Protein AF-A0A150G5I8-F1 (afdb_monomer)

Foldseek 3Di:
DDDDDDDDDDDDDDDDDDDDDDDDDDDDDDDDDDDPPPPDPPPDDDDDPVNVVVVVVCQQQPDWDDDPPDIDGDPDAGDPPDPCRVVVVVVVVVVVVVVVVVVCVDPDVVVVVVVVVCVPPDD

pLDDT: mean 72.63, std 18.57, range [35.34, 94.94]

Structure (mmCIF, N/CA/C/O backbone):
data_AF-A0A150G5I8-F1
#
_entry.id   AF-A0A150G5I8-F1
#
loop_
_atom_site.group_PDB
_atom_site.id
_atom_site.type_symbol
_atom_site.label_atom_id
_atom_site.label_alt_id
_atom_site.label_comp_id
_atom_site.label_asym_id
_atom_site.label_entity_id
_atom_site.label_seq_id
_atom_site.pdbx_PDB_ins_code
_atom_site.Cartn_x
_atom_site.Cartn_y
_atom_site.Cartn_z
_atom_site.occupancy
_atom_site.B_iso_or_equiv
_atom_site.auth_seq_id
_atom_site.auth_comp_id
_atom_site.auth_asym_id
_atom_site.auth_atom_id
_atom_site.pdbx_PDB_model_num
ATOM 1 N N . MET A 1 1 ? 23.712 -27.557 -81.380 1.00 45.81 1 MET A N 1
ATOM 2 C CA . MET A 1 1 ? 23.938 -26.187 -81.872 1.00 45.81 1 MET A CA 1
ATOM 3 C C . MET A 1 1 ? 22.714 -25.377 -81.515 1.00 45.81 1 MET A C 1
ATOM 5 O O . MET A 1 1 ? 21.647 -25.968 -81.400 1.00 45.81 1 MET A O 1
ATOM 9 N N . ASP A 1 2 ? 22.937 -24.086 -81.305 1.00 43.88 2 ASP A N 1
ATOM 10 C CA . ASP A 1 2 ? 21.951 -23.035 -81.042 1.00 43.88 2 ASP A CA 1
ATOM 11 C C . ASP A 1 2 ? 21.557 -22.829 -79.578 1.00 43.88 2 ASP A C 1
ATOM 13 O O . ASP A 1 2 ? 20.490 -23.183 -79.080 1.00 43.88 2 ASP A O 1
ATOM 17 N N . GLU A 1 3 ? 22.524 -22.199 -78.911 1.00 48.44 3 GLU A N 1
ATOM 18 C CA . GLU A 1 3 ? 22.338 -21.166 -77.902 1.00 48.44 3 GLU A CA 1
ATOM 19 C C . GLU A 1 3 ? 21.238 -20.179 -78.324 1.00 48.44 3 GLU A C 1
ATOM 21 O O . GLU A 1 3 ? 21.307 -19.583 -79.397 1.00 48.44 3 GLU A O 1
ATOM 26 N N . HIS A 1 4 ? 20.263 -19.941 -77.450 1.00 50.78 4 HIS A N 1
ATOM 27 C CA . HIS A 1 4 ? 19.536 -18.676 -77.456 1.00 50.78 4 HIS A CA 1
ATOM 28 C C . HIS A 1 4 ? 19.324 -18.193 -76.022 1.00 50.78 4 HIS A C 1
ATOM 30 O O . HIS A 1 4 ? 18.397 -18.573 -75.309 1.00 50.78 4 HIS A O 1
ATOM 36 N N . GLU A 1 5 ? 20.270 -17.349 -75.632 1.00 44.59 5 GLU A N 1
ATOM 37 C CA . GLU A 1 5 ? 20.292 -16.459 -74.485 1.00 44.59 5 GLU A CA 1
ATOM 38 C C . GLU A 1 5 ? 19.146 -15.432 -74.574 1.00 44.59 5 GLU A C 1
ATOM 40 O O . GLU A 1 5 ? 18.969 -14.761 -75.593 1.00 44.59 5 GLU A O 1
ATOM 45 N N . ALA A 1 6 ? 18.359 -15.302 -73.503 1.00 55.78 6 ALA A N 1
ATOM 46 C CA . ALA A 1 6 ? 17.361 -14.247 -73.332 1.00 55.78 6 ALA A CA 1
ATOM 47 C C . ALA A 1 6 ? 17.560 -13.584 -71.952 1.00 55.78 6 ALA A C 1
ATOM 49 O O . ALA A 1 6 ? 17.595 -14.289 -70.939 1.00 55.78 6 ALA A O 1
ATOM 50 N N . PRO A 1 7 ? 17.717 -12.248 -71.872 1.00 54.38 7 PRO A N 1
ATOM 51 C CA . PRO A 1 7 ? 18.220 -11.593 -70.668 1.00 54.38 7 PRO A CA 1
ATOM 52 C C . PRO A 1 7 ? 17.142 -11.330 -69.603 1.00 54.38 7 PRO A C 1
ATOM 54 O O . PRO A 1 7 ? 16.100 -10.725 -69.858 1.00 54.38 7 PRO A O 1
ATOM 57 N N . MET A 1 8 ? 17.468 -11.709 -68.364 1.00 53.81 8 MET A N 1
ATOM 58 C CA . MET A 1 8 ? 16.788 -11.315 -67.127 1.00 53.81 8 MET A CA 1
ATOM 59 C C . MET A 1 8 ? 16.932 -9.803 -66.888 1.00 53.81 8 MET A C 1
ATOM 61 O O . MET A 1 8 ? 18.036 -9.305 -66.674 1.00 53.81 8 MET A O 1
ATOM 65 N N . LYS A 1 9 ? 15.816 -9.065 -66.863 1.00 49.50 9 LYS A N 1
ATOM 66 C CA . LYS A 1 9 ? 15.771 -7.647 -66.465 1.00 49.50 9 LYS A CA 1
ATOM 67 C C . LYS A 1 9 ? 14.998 -7.512 -65.151 1.00 49.50 9 LYS A C 1
ATOM 69 O O . LYS A 1 9 ? 13.771 -7.498 -65.137 1.00 49.50 9 LYS A O 1
ATOM 74 N N . GLY A 1 10 ? 15.726 -7.445 -64.037 1.00 47.56 10 GLY A N 1
ATOM 75 C CA . GLY A 1 10 ? 15.169 -7.091 -62.730 1.00 47.56 10 GLY A CA 1
ATOM 76 C C . GLY A 1 10 ? 14.877 -5.584 -62.635 1.00 47.56 10 GLY A C 1
ATOM 77 O O . GLY A 1 10 ? 15.610 -4.789 -63.226 1.00 47.56 10 GLY A O 1
ATOM 78 N N . PRO A 1 11 ? 13.836 -5.148 -61.905 1.00 54.16 11 PRO A N 1
ATOM 79 C CA . PRO A 1 11 ? 13.611 -3.729 -61.650 1.00 54.16 11 PRO A CA 1
ATOM 80 C C . PRO A 1 11 ? 14.447 -3.242 -60.454 1.00 54.16 11 PRO A C 1
ATOM 82 O O . PRO A 1 11 ? 14.179 -3.576 -59.300 1.00 54.16 11 PRO A O 1
ATOM 85 N N . THR A 1 12 ? 15.454 -2.410 -60.725 1.00 46.84 12 THR A N 1
ATOM 86 C CA . THR A 1 12 ? 16.219 -1.651 -59.724 1.00 46.84 12 THR A CA 1
ATOM 87 C C . THR A 1 12 ? 15.401 -0.451 -59.240 1.00 46.84 12 THR A C 1
ATOM 89 O O . THR A 1 12 ? 15.187 0.500 -59.992 1.00 46.84 12 THR A O 1
ATOM 92 N N . LYS A 1 13 ? 14.939 -0.476 -57.987 1.00 48.25 13 LYS A N 1
ATOM 93 C CA . LYS A 1 13 ? 14.246 0.648 -57.338 1.00 48.25 13 LYS A CA 1
ATOM 94 C C . LYS A 1 13 ? 15.263 1.431 -56.498 1.00 48.25 13 LYS A C 1
ATOM 96 O O . LYS A 1 13 ? 15.736 0.925 -55.485 1.00 48.25 13 LYS A O 1
ATOM 101 N N . SER A 1 14 ? 15.643 2.626 -56.944 1.00 57.16 14 SER A N 1
ATOM 102 C CA . SER A 1 14 ? 16.498 3.558 -56.195 1.00 57.16 14 SER A CA 1
ATOM 103 C C . SER A 1 14 ? 15.725 4.221 -55.035 1.00 57.16 14 SER A C 1
ATOM 105 O O . SER A 1 14 ? 14.507 4.398 -55.141 1.00 57.16 14 SER A O 1
ATOM 107 N N . PRO A 1 15 ? 16.387 4.568 -53.912 1.00 63.97 15 PRO A N 1
ATOM 108 C CA . PRO A 1 15 ? 15.730 5.165 -52.747 1.00 63.97 15 PRO A CA 1
ATOM 109 C C . PRO A 1 15 ? 15.521 6.690 -52.894 1.00 63.97 15 PRO A C 1
ATOM 111 O O . PRO A 1 15 ? 16.294 7.344 -53.596 1.00 63.97 15 PRO A O 1
ATOM 114 N N . PRO A 1 16 ? 14.501 7.275 -52.232 1.00 56.38 16 PRO A N 1
ATOM 115 C CA . PRO A 1 16 ? 14.189 8.702 -52.319 1.00 56.38 16 PRO A CA 1
ATOM 116 C C . PRO A 1 16 ? 15.060 9.574 -51.392 1.00 56.38 16 PRO A C 1
ATOM 118 O O . PRO A 1 16 ? 15.319 9.230 -50.240 1.00 56.38 16 PRO A O 1
ATOM 121 N N . THR A 1 17 ? 15.472 10.729 -51.912 1.00 63.94 17 THR A N 1
ATOM 122 C CA . THR A 1 17 ? 16.269 11.789 -51.268 1.00 63.94 17 THR A CA 1
ATOM 123 C C . THR A 1 17 ? 15.481 12.536 -50.172 1.00 63.94 17 THR A C 1
ATOM 125 O O . THR A 1 17 ? 14.299 12.814 -50.383 1.00 63.94 17 THR A O 1
ATOM 128 N N . PRO A 1 18 ? 16.090 12.922 -49.030 1.00 65.62 18 PRO A N 1
ATOM 129 C CA . PRO A 1 18 ? 15.420 13.739 -48.011 1.00 65.62 18 PRO A CA 1
ATOM 130 C C . PRO A 1 18 ? 15.338 15.235 -48.398 1.00 65.62 18 PRO A C 1
ATOM 132 O O . PRO A 1 18 ? 16.215 15.731 -49.109 1.00 65.62 18 PRO A O 1
ATOM 135 N N . PRO A 1 19 ? 14.309 15.973 -47.929 1.00 66.31 19 PRO A N 1
ATOM 136 C CA . PRO A 1 19 ? 14.127 17.394 -48.238 1.00 66.31 19 PRO A CA 1
ATOM 137 C C . PRO A 1 19 ? 15.088 18.315 -47.453 1.00 66.31 19 PRO A C 1
ATOM 139 O O . PRO A 1 19 ? 15.539 17.952 -46.364 1.00 66.31 19 PRO A O 1
ATOM 142 N N . PRO A 1 20 ? 15.390 19.524 -47.974 1.00 54.62 20 PRO A N 1
ATOM 143 C CA . PRO A 1 20 ? 16.338 20.450 -47.356 1.00 54.62 20 PRO A CA 1
ATOM 144 C C . PRO A 1 20 ? 15.749 21.208 -46.152 1.00 54.62 20 PRO A C 1
ATOM 146 O O . PRO A 1 20 ? 14.623 21.701 -46.194 1.00 54.62 20 PRO A O 1
ATOM 149 N N . LEU A 1 21 ? 16.555 21.364 -45.097 1.00 51.12 21 LEU A N 1
ATOM 150 C CA . LEU A 1 21 ? 16.329 22.315 -44.003 1.00 51.12 21 LEU A CA 1
ATOM 151 C C . LEU A 1 21 ? 16.655 23.741 -44.476 1.00 51.12 21 LEU A C 1
ATOM 153 O O . LEU A 1 21 ? 17.774 23.981 -44.926 1.00 51.12 21 LEU A O 1
ATOM 157 N N . SER A 1 22 ? 15.733 24.701 -44.329 1.00 49.41 22 SER A N 1
ATOM 158 C CA . SER A 1 22 ? 16.076 26.128 -44.442 1.00 49.41 22 SER A CA 1
ATOM 159 C C . SER A 1 22 ? 15.113 27.063 -43.692 1.00 49.41 22 SER A C 1
ATOM 161 O O . SER A 1 22 ? 13.966 27.249 -44.083 1.00 49.41 22 SER A O 1
ATOM 163 N N . SER A 1 23 ? 15.648 27.650 -42.614 1.00 48.44 23 SER A N 1
ATOM 164 C CA . SER A 1 23 ? 15.618 29.082 -42.268 1.00 48.44 23 SER A CA 1
ATOM 165 C C . SER A 1 23 ? 14.276 29.838 -42.251 1.00 48.44 23 SER A C 1
ATOM 167 O O . SER A 1 23 ? 13.866 30.410 -43.259 1.00 48.44 23 SER A O 1
ATOM 169 N N . ALA A 1 24 ? 13.707 30.029 -41.055 1.00 40.69 24 ALA A N 1
ATOM 170 C CA . ALA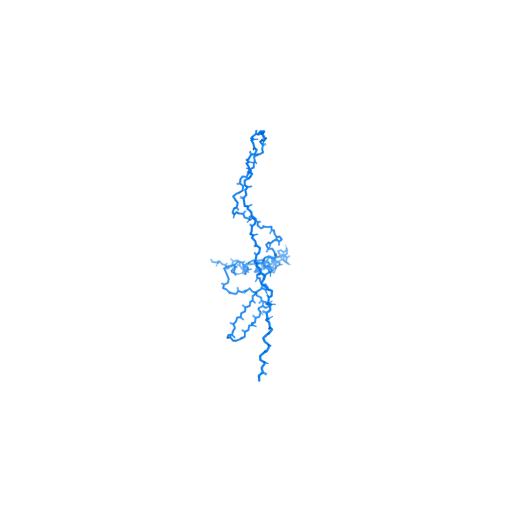 A 1 24 ? 12.775 31.125 -40.770 1.00 40.69 24 ALA A CA 1
ATOM 171 C C . ALA A 1 24 ? 13.377 32.070 -39.709 1.00 40.69 24 ALA A C 1
ATOM 173 O O . ALA A 1 24 ? 13.705 31.649 -38.601 1.00 40.69 24 ALA A O 1
ATOM 174 N N . ALA A 1 25 ? 13.556 33.339 -40.087 1.00 44.12 25 ALA A N 1
ATOM 175 C CA . ALA A 1 25 ? 14.052 34.443 -39.261 1.00 44.12 25 ALA A CA 1
ATOM 176 C C . ALA A 1 25 ? 12.979 34.955 -38.262 1.00 44.12 25 ALA A C 1
ATOM 178 O O . ALA A 1 25 ? 11.789 34.719 -38.486 1.00 44.12 25 ALA A O 1
ATOM 179 N N . PRO A 1 26 ? 13.358 35.659 -37.173 1.00 47.19 26 PRO A N 1
ATOM 180 C CA . PRO A 1 26 ? 12.439 36.015 -36.090 1.00 47.19 26 PRO A CA 1
ATOM 181 C C . PRO A 1 26 ? 11.671 37.321 -36.373 1.00 47.19 26 PRO A C 1
ATOM 183 O O . PRO A 1 26 ? 12.250 38.253 -36.936 1.00 47.19 26 PRO A O 1
ATOM 186 N N . PRO A 1 27 ? 10.409 37.466 -35.927 1.00 50.06 27 PRO A N 1
ATOM 187 C CA . PRO A 1 27 ? 9.760 38.767 -35.885 1.00 50.06 27 PRO A CA 1
ATOM 188 C C . PRO A 1 27 ? 10.165 39.563 -34.635 1.00 50.06 27 PRO A C 1
ATOM 190 O O . PRO A 1 27 ? 10.192 39.070 -33.507 1.00 50.06 27 PRO A O 1
ATOM 193 N N . SER A 1 28 ? 10.478 40.828 -34.891 1.00 46.41 28 SER A N 1
ATOM 194 C CA . SER A 1 28 ? 10.855 41.890 -33.965 1.00 46.41 28 SER A CA 1
ATOM 195 C C . SER A 1 28 ? 9.764 42.273 -32.956 1.00 46.41 28 SER A C 1
ATOM 197 O O . SER A 1 28 ? 8.573 42.267 -33.250 1.00 46.41 28 SER A O 1
ATOM 199 N N . SER A 1 29 ? 10.242 42.692 -31.784 1.00 49.12 29 SER A N 1
ATOM 200 C CA . SER A 1 29 ? 9.560 43.208 -30.593 1.00 49.12 29 SER A CA 1
ATOM 201 C C . SER A 1 29 ? 8.380 44.163 -30.810 1.00 49.12 29 SER A C 1
ATOM 203 O O . SER A 1 29 ? 8.509 45.145 -31.536 1.00 49.12 29 SER A O 1
ATOM 205 N N . THR A 1 30 ? 7.316 44.002 -30.018 1.00 42.91 30 THR A N 1
ATOM 206 C CA . THR A 1 30 ? 6.557 45.114 -29.404 1.00 42.91 30 THR A CA 1
ATOM 207 C C . THR A 1 30 ? 5.621 44.589 -28.310 1.00 42.91 30 THR A C 1
ATOM 209 O O . THR A 1 30 ? 4.940 43.590 -28.502 1.00 42.91 30 THR A O 1
ATOM 212 N N . GLY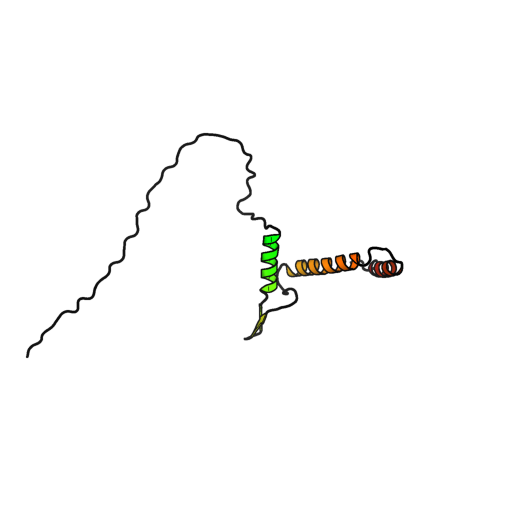 A 1 31 ? 5.560 45.295 -27.174 1.00 35.34 31 GLY A N 1
ATOM 213 C CA . GLY A 1 31 ? 4.413 45.236 -26.257 1.00 35.34 31 GLY A CA 1
ATOM 214 C C . GLY A 1 31 ? 4.635 44.534 -24.918 1.00 35.34 31 GLY A C 1
ATOM 215 O O . GLY A 1 31 ? 4.193 43.412 -24.707 1.00 35.34 31 GLY A O 1
ATOM 216 N N . SER A 1 32 ? 5.241 45.249 -23.971 1.00 52.09 32 SER A N 1
ATOM 217 C CA . SER A 1 32 ? 5.184 44.939 -22.541 1.00 52.09 32 SER A CA 1
ATOM 218 C C . SER A 1 32 ? 3.731 44.944 -22.048 1.00 52.09 32 SER A C 1
ATOM 220 O O . SER A 1 32 ? 3.088 45.991 -22.020 1.00 52.09 32 SER A O 1
ATOM 222 N N . THR A 1 33 ? 3.225 43.790 -21.616 1.00 38.53 33 THR A N 1
ATOM 223 C CA . THR A 1 33 ? 2.143 43.714 -20.627 1.00 38.53 33 THR A CA 1
ATOM 224 C C . THR A 1 33 ? 2.621 42.854 -19.468 1.00 38.53 33 THR A C 1
ATOM 226 O O . THR A 1 33 ? 2.999 41.695 -19.615 1.00 38.53 33 THR A O 1
ATOM 229 N N . ARG A 1 34 ? 2.681 43.490 -18.298 1.00 51.34 34 ARG A N 1
ATOM 230 C CA . ARG A 1 34 ? 3.080 42.891 -17.030 1.00 51.34 34 ARG A CA 1
ATOM 231 C C . ARG A 1 34 ? 2.030 41.868 -16.609 1.00 51.34 34 ARG A C 1
ATOM 233 O O . ARG A 1 34 ? 0.979 42.238 -16.100 1.00 51.34 34 ARG A O 1
ATOM 240 N N . SER A 1 35 ? 2.362 40.596 -16.722 1.00 46.41 35 SER A N 1
ATOM 241 C CA . SER A 1 35 ? 1.831 39.566 -15.839 1.00 46.41 35 SER A CA 1
ATOM 242 C C . SER A 1 35 ? 3.028 38.970 -15.122 1.00 46.41 35 SER A C 1
ATOM 244 O O . SER A 1 35 ? 3.930 38.443 -15.770 1.00 46.41 35 SER A O 1
ATOM 246 N N . GLY A 1 36 ? 3.071 39.118 -13.797 1.00 46.34 36 GLY A N 1
ATOM 247 C CA . GLY A 1 36 ? 4.030 38.417 -12.954 1.00 46.34 36 GLY A CA 1
ATOM 248 C C . GLY A 1 36 ? 3.806 36.919 -13.103 1.00 46.34 36 GLY A C 1
ATOM 249 O O . GLY A 1 36 ? 3.035 36.327 -12.355 1.00 46.34 36 GLY A O 1
ATOM 250 N N . ALA A 1 37 ? 4.438 36.325 -14.110 1.00 45.28 37 ALA A N 1
ATOM 251 C CA . ALA A 1 37 ? 4.553 34.894 -14.242 1.00 45.28 37 ALA A CA 1
ATOM 252 C C . ALA A 1 37 ? 5.461 34.448 -13.100 1.00 45.28 37 ALA A C 1
ATOM 254 O O . ALA A 1 37 ? 6.650 34.769 -13.074 1.00 45.28 37 ALA A O 1
ATOM 255 N N . GLN A 1 38 ? 4.885 33.753 -12.122 1.00 56.69 38 GLN A N 1
ATOM 256 C CA . GLN A 1 38 ? 5.679 32.904 -11.253 1.00 56.69 38 GLN A CA 1
ATOM 257 C C . GLN A 1 38 ? 6.466 31.977 -12.175 1.00 56.69 38 GLN A C 1
ATOM 259 O O . GLN A 1 38 ? 5.888 31.161 -12.889 1.00 56.69 38 GLN A O 1
ATOM 264 N N . GLN A 1 39 ? 7.779 32.170 -12.216 1.00 51.81 39 GLN A N 1
ATOM 265 C CA . GLN A 1 39 ? 8.682 31.282 -12.915 1.00 51.81 39 GLN A CA 1
ATOM 266 C C . GLN A 1 39 ? 8.667 29.953 -12.160 1.00 51.81 39 GLN A C 1
ATOM 268 O O . GLN A 1 39 ? 9.378 29.769 -11.178 1.00 51.81 39 GLN A O 1
ATOM 273 N N . THR A 1 40 ? 7.769 29.055 -12.559 1.00 59.09 40 THR A N 1
ATOM 274 C CA . THR A 1 40 ? 7.781 27.671 -12.102 1.00 59.09 40 THR A CA 1
ATOM 275 C C . THR A 1 40 ? 9.009 27.022 -12.720 1.00 59.09 40 THR A C 1
ATOM 277 O O . THR A 1 40 ? 9.105 26.956 -13.947 1.00 59.09 40 THR A O 1
ATOM 280 N N . ASP A 1 41 ? 9.956 26.581 -11.893 1.00 61.44 41 ASP A N 1
ATOM 281 C CA . ASP A 1 41 ? 11.093 25.787 -12.353 1.00 61.44 41 ASP A CA 1
ATOM 282 C C . ASP A 1 41 ? 10.582 24.656 -13.268 1.00 61.44 41 ASP A C 1
ATOM 284 O O . ASP A 1 41 ? 9.781 23.832 -12.814 1.00 61.44 41 ASP A O 1
ATOM 288 N N . PRO A 1 42 ? 11.029 24.562 -14.535 1.00 58.44 42 PRO A N 1
ATOM 289 C CA . PRO A 1 42 ? 10.491 23.614 -15.521 1.00 58.44 42 PRO A CA 1
ATOM 290 C C . PRO A 1 42 ? 10.756 22.134 -15.186 1.00 58.44 42 PRO A C 1
ATOM 292 O O . PRO A 1 42 ? 10.413 21.249 -15.962 1.00 58.44 42 PRO A O 1
ATOM 295 N N . LEU A 1 43 ? 11.365 21.851 -14.032 1.00 61.62 43 LEU A N 1
ATOM 296 C CA . LEU A 1 43 ? 11.734 20.516 -13.567 1.00 61.62 43 LEU A CA 1
ATOM 297 C C . LEU A 1 43 ? 10.848 19.990 -12.429 1.00 61.62 43 LEU A C 1
ATOM 299 O O . LEU A 1 43 ? 11.037 18.850 -12.002 1.00 61.62 43 LEU A O 1
ATOM 303 N N . ARG A 1 44 ? 9.888 20.776 -11.921 1.00 63.38 44 ARG A N 1
ATOM 304 C CA . ARG A 1 44 ? 9.005 20.355 -10.821 1.00 63.38 44 ARG A CA 1
ATOM 305 C C . ARG A 1 44 ? 7.566 20.205 -11.304 1.00 63.38 44 ARG A C 1
ATOM 307 O O . ARG A 1 44 ? 6.767 21.133 -11.254 1.00 63.38 44 ARG A O 1
ATOM 314 N N . SER A 1 45 ? 7.243 19.003 -11.768 1.00 77.00 45 SER A N 1
ATOM 315 C CA . SER A 1 45 ? 5.853 18.595 -11.956 1.00 77.00 45 SER A CA 1
ATOM 316 C C . SER A 1 45 ? 5.249 18.255 -10.592 1.00 77.00 45 SER A C 1
ATOM 318 O O . SER A 1 45 ? 5.836 17.499 -9.814 1.00 77.00 45 SER A O 1
ATOM 320 N N . TYR A 1 46 ? 4.102 18.856 -10.285 1.00 83.00 46 TYR A N 1
ATOM 321 C CA . TYR A 1 46 ? 3.308 18.523 -9.108 1.00 83.00 46 TYR A CA 1
ATOM 322 C C . TYR A 1 46 ? 2.249 17.500 -9.506 1.00 83.00 46 TYR A C 1
ATOM 324 O O . TYR A 1 46 ? 1.586 17.663 -10.527 1.00 83.00 46 TYR A O 1
ATOM 332 N N . PHE A 1 47 ? 2.078 16.467 -8.686 1.00 86.88 47 PHE A N 1
ATOM 333 C CA . PHE A 1 47 ? 1.008 15.495 -8.870 1.00 86.88 47 PHE A CA 1
ATOM 334 C C . PHE A 1 47 ? -0.279 16.002 -8.231 1.00 86.88 47 PHE A C 1
ATOM 336 O O . PHE A 1 47 ? -0.266 16.468 -7.086 1.00 86.88 47 PHE A O 1
ATOM 343 N N . THR A 1 48 ? -1.392 15.874 -8.950 1.00 93.62 48 THR A N 1
ATOM 344 C CA . THR A 1 48 ? -2.714 16.002 -8.334 1.00 93.62 48 THR A CA 1
ATOM 345 C C . THR A 1 48 ? -3.013 14.769 -7.474 1.00 93.62 48 THR A C 1
ATOM 347 O O . THR A 1 48 ? -2.329 13.744 -7.551 1.00 93.62 48 THR A O 1
ATOM 350 N N . ALA A 1 49 ? -4.045 14.854 -6.631 1.00 92.19 49 ALA A N 1
ATOM 351 C CA . ALA A 1 49 ? -4.479 13.716 -5.821 1.00 92.19 49 ALA A CA 1
ATOM 352 C C . ALA A 1 49 ? -4.919 12.520 -6.691 1.00 92.19 49 ALA A C 1
ATOM 354 O O . ALA A 1 49 ? -4.655 11.366 -6.339 1.00 92.19 49 ALA A O 1
ATOM 355 N N . ASP A 1 50 ? -5.530 12.792 -7.844 1.00 94.19 50 ASP A N 1
ATOM 356 C CA . ASP A 1 50 ? -6.001 11.768 -8.779 1.00 94.19 50 ASP A CA 1
ATOM 357 C C . ASP A 1 50 ? -4.828 11.086 -9.492 1.00 94.19 50 ASP A C 1
ATOM 359 O O . ASP A 1 50 ? -4.779 9.852 -9.583 1.00 94.19 50 ASP A O 1
ATOM 363 N N . ASP A 1 51 ? -3.826 11.870 -9.905 1.00 93.56 51 ASP A N 1
ATOM 364 C CA . ASP A 1 51 ? -2.590 11.334 -10.486 1.00 93.56 51 ASP A CA 1
ATOM 365 C C . ASP A 1 51 ? -1.866 10.441 -9.478 1.00 93.56 51 ASP A C 1
ATOM 367 O O . ASP A 1 51 ? -1.476 9.313 -9.794 1.00 93.56 51 ASP A O 1
ATOM 371 N N . PHE A 1 52 ? -1.739 10.912 -8.232 1.00 91.81 52 PHE A N 1
ATOM 372 C CA . PHE A 1 52 ? -1.147 10.128 -7.156 1.00 91.81 52 PHE A CA 1
ATOM 373 C C . PHE A 1 52 ? -1.909 8.820 -6.930 1.00 91.81 52 PHE A C 1
ATOM 375 O O . PHE A 1 52 ? -1.287 7.769 -6.806 1.00 91.81 52 PHE A O 1
ATOM 382 N N . THR A 1 53 ? -3.242 8.854 -6.921 1.00 92.88 53 THR A N 1
ATOM 383 C CA . THR A 1 53 ? -4.079 7.664 -6.693 1.00 92.88 53 THR A CA 1
ATOM 384 C C . THR A 1 53 ? -3.901 6.638 -7.807 1.00 92.88 53 THR A C 1
ATOM 386 O O . THR A 1 53 ? -3.782 5.437 -7.538 1.00 92.88 53 THR A O 1
ATOM 389 N N . THR A 1 54 ? -3.811 7.104 -9.051 1.00 94.12 54 THR A N 1
ATOM 390 C CA . THR A 1 54 ? -3.584 6.260 -10.228 1.00 94.12 54 THR A CA 1
ATOM 391 C C . THR A 1 54 ? -2.200 5.611 -10.185 1.00 94.12 54 THR A C 1
ATOM 393 O O . THR A 1 54 ? -2.073 4.392 -10.354 1.00 94.12 54 THR A O 1
ATOM 396 N N . LEU A 1 55 ? -1.162 6.396 -9.883 1.00 90.69 55 LEU A N 1
ATOM 397 C CA . LEU A 1 55 ? 0.212 5.908 -9.743 1.00 90.69 55 LEU A CA 1
ATOM 398 C C . LEU A 1 55 ? 0.348 4.925 -8.581 1.00 90.69 55 LEU A C 1
ATOM 400 O O . LEU A 1 55 ? 0.916 3.844 -8.736 1.00 90.69 55 LEU A O 1
ATOM 404 N N . PHE A 1 56 ? -0.217 5.273 -7.430 1.00 90.25 56 PHE A N 1
ATOM 405 C CA . PHE A 1 56 ? -0.184 4.456 -6.228 1.00 90.25 56 PHE A CA 1
ATOM 406 C C . PHE A 1 56 ? -0.896 3.115 -6.437 1.00 90.25 56 PHE A C 1
ATOM 408 O O . PHE A 1 56 ? -0.346 2.059 -6.118 1.00 90.25 56 PHE A O 1
ATOM 415 N N . SER A 1 57 ? -2.081 3.138 -7.053 1.00 90.50 57 SER A N 1
ATOM 416 C CA . SER A 1 57 ? -2.832 1.923 -7.390 1.00 90.50 57 SER A CA 1
ATOM 417 C C . SER A 1 57 ? -2.059 1.041 -8.363 1.00 90.50 57 SER A C 1
ATOM 419 O O . SER A 1 57 ? -2.014 -0.177 -8.191 1.00 90.50 57 SER A O 1
ATOM 421 N N . SER A 1 58 ? -1.413 1.641 -9.363 1.00 89.69 58 SER A N 1
ATOM 422 C CA . SER A 1 58 ? -0.587 0.910 -10.327 1.00 89.69 58 SER A CA 1
ATOM 423 C C . SER A 1 58 ? 0.619 0.256 -9.650 1.00 89.69 58 SER A C 1
ATOM 425 O O . SER A 1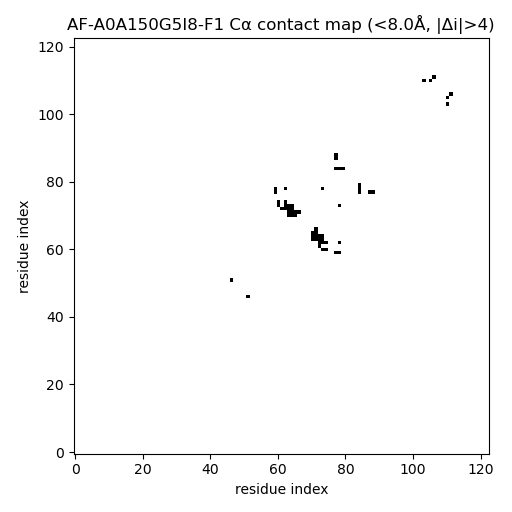 58 ? 0.893 -0.918 -9.893 1.00 89.69 58 SER A O 1
ATOM 427 N N . LEU A 1 59 ? 1.292 0.974 -8.749 1.00 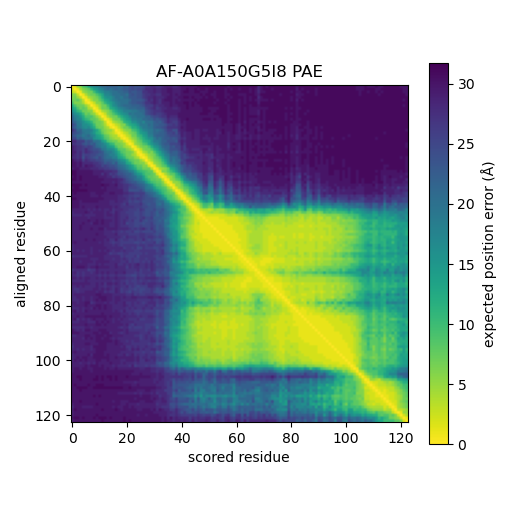89.00 59 LEU A N 1
ATOM 428 C CA . LEU A 1 59 ? 2.450 0.485 -7.999 1.00 89.00 59 LEU A CA 1
ATOM 429 C C . LEU A 1 59 ? 2.095 -0.712 -7.110 1.00 89.00 59 LEU A C 1
ATOM 431 O O . LEU A 1 59 ? 2.766 -1.741 -7.172 1.00 89.00 59 LEU A O 1
ATOM 435 N N . VAL A 1 60 ? 1.023 -0.615 -6.319 1.00 87.88 60 VAL A N 1
ATOM 436 C CA . VAL A 1 60 ? 0.619 -1.706 -5.415 1.00 87.88 60 VAL A CA 1
ATOM 437 C C . VAL A 1 60 ? 0.164 -2.931 -6.214 1.00 87.88 60 VAL A C 1
ATOM 439 O O . VAL A 1 60 ? 0.536 -4.059 -5.890 1.00 87.88 60 VAL A O 1
ATOM 442 N N . ASN A 1 61 ? -0.579 -2.720 -7.305 1.00 89.31 61 ASN A N 1
ATOM 443 C CA . ASN A 1 61 ? -1.096 -3.810 -8.130 1.00 89.31 61 ASN A CA 1
ATOM 444 C C . ASN A 1 61 ? -0.037 -4.496 -9.002 1.00 89.31 61 ASN A C 1
ATOM 446 O O . ASN A 1 61 ? -0.281 -5.623 -9.439 1.00 89.31 61 ASN A O 1
ATOM 450 N N . SER A 1 62 ? 1.108 -3.863 -9.247 1.00 88.62 62 SER A N 1
ATOM 451 C CA . SER A 1 62 ? 2.157 -4.378 -10.140 1.00 88.62 62 SER A CA 1
ATOM 452 C C . SER A 1 62 ? 3.287 -5.083 -9.388 1.00 88.62 62 SER A C 1
ATOM 454 O O . SER A 1 62 ? 4.429 -5.099 -9.838 1.00 88.62 62 SER A O 1
ATOM 456 N N . THR A 1 63 ? 2.980 -5.680 -8.235 1.00 90.12 63 THR A N 1
ATOM 457 C CA . THR A 1 63 ? 3.957 -6.455 -7.467 1.00 90.12 63 THR A CA 1
ATOM 458 C C . THR A 1 63 ? 4.035 -7.887 -7.989 1.00 90.12 63 THR A C 1
ATOM 460 O O . THR A 1 63 ? 3.168 -8.719 -7.699 1.00 90.12 63 THR A O 1
ATOM 463 N N . PHE A 1 64 ? 5.103 -8.179 -8.728 1.00 92.00 64 PHE A N 1
ATOM 464 C CA . PHE A 1 64 ? 5.448 -9.521 -9.190 1.00 92.00 64 PHE A CA 1
ATOM 465 C C . PHE A 1 64 ? 6.733 -9.991 -8.520 1.00 92.00 64 PHE A C 1
ATOM 467 O O . PHE A 1 64 ? 7.688 -9.228 -8.383 1.00 92.00 64 PHE A O 1
ATOM 474 N N . ILE A 1 65 ? 6.748 -11.251 -8.100 1.00 90.19 65 ILE A N 1
ATOM 475 C CA . ILE A 1 65 ? 7.870 -11.866 -7.400 1.00 90.19 65 ILE A CA 1
ATOM 476 C C . ILE A 1 65 ? 8.284 -13.103 -8.189 1.00 90.19 65 ILE A C 1
ATOM 478 O O . ILE A 1 65 ? 7.453 -13.963 -8.495 1.00 90.19 65 ILE A O 1
ATOM 482 N N . GLN A 1 66 ? 9.566 -13.174 -8.537 1.00 93.12 66 GLN A N 1
ATOM 483 C CA . GLN A 1 66 ? 10.141 -14.317 -9.229 1.00 93.12 66 GLN A CA 1
ATOM 484 C C . GLN A 1 66 ? 10.759 -15.287 -8.218 1.00 93.12 66 GLN A C 1
ATOM 486 O O . GLN A 1 66 ? 11.659 -14.926 -7.461 1.00 93.12 66 GLN A O 1
ATOM 491 N N . PHE A 1 67 ? 10.297 -16.533 -8.248 1.00 91.69 67 PHE A N 1
ATOM 492 C CA . PHE A 1 67 ? 10.824 -17.647 -7.467 1.00 91.69 67 PHE A CA 1
ATOM 493 C C . PHE A 1 67 ? 11.367 -18.711 -8.424 1.00 91.69 67 PHE A C 1
ATOM 495 O O . PHE A 1 67 ? 10.626 -19.562 -8.915 1.00 91.69 67 PHE A O 1
ATOM 502 N N . GLY A 1 68 ? 12.667 -18.650 -8.726 1.00 93.56 68 GLY A N 1
ATOM 503 C CA . GLY A 1 68 ? 13.283 -19.533 -9.719 1.00 93.56 68 GLY A CA 1
ATOM 504 C C . GLY A 1 68 ? 12.639 -19.352 -11.098 1.00 93.56 68 GLY A C 1
ATOM 505 O O . GLY A 1 68 ? 12.747 -18.283 -11.700 1.00 93.56 68 GLY A O 1
ATOM 506 N N . SER A 1 69 ? 11.956 -20.391 -11.586 1.00 94.56 69 SER A N 1
ATOM 507 C CA . SER A 1 69 ? 11.202 -20.370 -12.849 1.00 94.56 69 SER A CA 1
ATOM 508 C C . SER A 1 69 ? 9.754 -19.883 -12.713 1.00 94.56 69 SER A C 1
ATOM 510 O O . SER A 1 69 ? 9.099 -19.651 -13.728 1.00 94.56 69 SER A O 1
ATOM 512 N N . ALA A 1 70 ? 9.236 -19.725 -11.493 1.00 94.25 70 ALA A N 1
ATOM 513 C CA . ALA A 1 70 ? 7.866 -19.283 -11.263 1.00 94.25 70 ALA A CA 1
A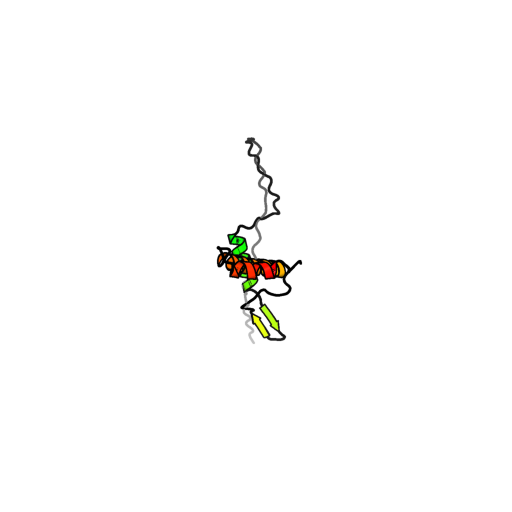TOM 514 C C . ALA A 1 70 ? 7.789 -17.758 -11.118 1.00 94.25 70 ALA A C 1
ATOM 516 O O . ALA A 1 70 ? 8.563 -17.153 -10.376 1.00 94.25 70 ALA A O 1
ATOM 517 N N . LEU A 1 71 ? 6.804 -17.145 -11.777 1.00 94.94 71 LEU A N 1
ATOM 518 C CA . LEU A 1 71 ? 6.444 -15.741 -11.603 1.00 94.94 71 LEU A CA 1
ATOM 519 C C . LEU A 1 71 ? 5.072 -15.669 -10.934 1.00 94.94 71 LEU A C 1
ATOM 521 O O . LEU A 1 71 ? 4.084 -16.147 -11.490 1.00 94.94 71 LEU A O 1
ATOM 525 N N . VAL A 1 72 ? 5.006 -15.076 -9.744 1.00 93.25 72 VAL A N 1
ATOM 526 C CA . VAL A 1 72 ? 3.754 -14.939 -8.989 1.00 93.25 72 VAL A CA 1
ATOM 527 C C . VAL A 1 72 ? 3.437 -13.476 -8.726 1.00 93.25 72 VAL A C 1
ATOM 529 O O . VAL A 1 72 ? 4.332 -12.649 -8.565 1.00 93.25 72 VAL A O 1
ATOM 532 N N . ARG A 1 73 ? 2.146 -13.150 -8.664 1.00 92.88 73 ARG A N 1
ATOM 533 C CA . ARG A 1 73 ? 1.670 -11.803 -8.344 1.00 92.88 73 ARG A CA 1
ATOM 534 C C . ARG A 1 73 ? 1.189 -11.743 -6.901 1.00 92.88 73 ARG A C 1
ATOM 536 O O . ARG A 1 73 ? 0.346 -12.543 -6.493 1.00 92.88 73 ARG A O 1
ATOM 543 N N . GLN A 1 74 ? 1.672 -10.763 -6.145 1.00 91.56 74 GLN A N 1
ATOM 544 C CA . GLN A 1 74 ? 1.171 -10.504 -4.801 1.00 91.56 74 GLN A CA 1
ATOM 545 C C . GLN A 1 74 ? -0.185 -9.793 -4.896 1.00 91.56 74 GLN A C 1
ATOM 547 O O . GLN A 1 74 ? -0.277 -8.666 -5.372 1.00 91.56 74 GLN A O 1
ATOM 552 N N . LEU A 1 75 ? -1.252 -10.461 -4.452 1.00 90.44 75 LEU A N 1
ATOM 553 C CA . LEU A 1 75 ? -2.610 -9.898 -4.476 1.00 90.44 75 LEU A CA 1
ATOM 554 C C . LEU A 1 75 ? -2.954 -9.089 -3.219 1.00 90.44 75 LEU A C 1
ATOM 556 O O . LEU A 1 75 ? -3.886 -8.290 -3.240 1.00 90.44 75 LEU A O 1
ATOM 560 N N . LYS A 1 76 ? -2.256 -9.336 -2.106 1.00 88.38 76 LYS A N 1
ATOM 561 C CA . LYS A 1 76 ? -2.536 -8.721 -0.803 1.00 88.38 76 LYS A CA 1
ATOM 562 C C . LYS A 1 76 ? -1.247 -8.304 -0.108 1.00 88.38 76 LYS A C 1
ATOM 564 O O . LYS A 1 76 ? -0.267 -9.047 -0.106 1.00 88.38 76 LYS A O 1
ATOM 569 N N . GLY A 1 77 ? -1.296 -7.151 0.549 1.00 87.38 77 GLY A N 1
ATOM 570 C CA . GLY A 1 77 ? -0.171 -6.577 1.281 1.00 87.38 77 GLY A CA 1
ATOM 571 C C . GLY A 1 77 ? 0.669 -5.621 0.438 1.00 87.38 77 GLY A C 1
ATOM 572 O O . GLY A 1 77 ? 0.423 -5.429 -0.750 1.00 87.38 77 GLY A O 1
ATOM 573 N N . ILE A 1 78 ? 1.645 -5.001 1.095 1.00 88.06 78 ILE A N 1
ATOM 574 C CA . ILE A 1 78 ? 2.576 -4.050 0.486 1.00 88.06 78 ILE A CA 1
ATOM 575 C C . ILE A 1 78 ? 3.834 -4.833 0.086 1.00 88.06 78 ILE A C 1
ATOM 577 O O . ILE A 1 78 ? 4.311 -5.628 0.905 1.00 88.06 78 ILE A O 1
ATOM 581 N N . PRO A 1 79 ? 4.383 -4.644 -1.127 1.00 82.88 79 PRO A N 1
ATOM 582 C CA . PRO A 1 79 ? 5.674 -5.220 -1.490 1.00 82.88 79 PRO A CA 1
ATOM 583 C C . PRO A 1 79 ? 6.747 -4.794 -0.490 1.00 82.88 79 PRO A C 1
ATOM 585 O O . PRO A 1 79 ? 6.958 -3.607 -0.237 1.00 82.88 79 PRO A O 1
ATOM 588 N N . MET A 1 80 ? 7.447 -5.768 0.078 1.00 84.31 80 MET A N 1
ATOM 589 C CA . MET A 1 80 ? 8.598 -5.486 0.928 1.00 84.31 80 MET A CA 1
ATOM 590 C C . MET A 1 80 ? 9.785 -5.048 0.063 1.00 84.31 80 MET A C 1
ATOM 592 O O . MET A 1 80 ? 9.973 -5.548 -1.041 1.00 84.31 80 MET A O 1
ATOM 596 N N . GLY A 1 81 ? 10.598 -4.121 0.571 1.00 84.19 81 GLY A N 1
ATOM 597 C CA . GLY A 1 81 ? 11.841 -3.703 -0.088 1.00 84.19 81 GLY A CA 1
ATOM 598 C C . GLY A 1 81 ? 11.712 -2.544 -1.079 1.00 84.19 81 GLY A C 1
ATOM 599 O O . GLY A 1 81 ? 12.733 -2.070 -1.571 1.00 84.19 81 GLY A O 1
ATOM 600 N N . ILE A 1 82 ? 10.506 -2.025 -1.337 1.00 87.50 82 ILE A N 1
ATOM 601 C CA . ILE A 1 82 ? 10.359 -0.762 -2.075 1.00 87.50 82 ILE A CA 1
ATOM 602 C C . ILE A 1 82 ? 10.578 0.435 -1.142 1.00 87.50 82 ILE A C 1
ATOM 604 O O . ILE A 1 82 ? 10.166 0.410 0.019 1.00 87.50 82 ILE A O 1
ATOM 608 N N . SER A 1 83 ? 11.180 1.510 -1.663 1.00 90.12 83 SER A N 1
ATOM 609 C CA . SER A 1 83 ? 11.480 2.729 -0.892 1.00 90.12 83 SER A CA 1
ATOM 610 C C . SER A 1 83 ? 10.287 3.265 -0.072 1.00 90.12 83 SER A C 1
ATOM 612 O O . SER A 1 83 ? 10.477 3.536 1.115 1.00 90.12 83 SER A O 1
ATOM 614 N N . PRO A 1 84 ? 9.048 3.355 -0.608 1.00 89.31 84 PRO A N 1
ATOM 615 C CA . PRO A 1 84 ? 7.931 3.891 0.165 1.00 89.31 84 PRO A CA 1
ATOM 616 C C . PRO A 1 84 ? 7.246 2.873 1.096 1.00 89.31 84 PRO A C 1
ATOM 618 O O . PRO A 1 84 ? 6.318 3.263 1.802 1.00 89.31 84 PRO A O 1
ATOM 621 N N . ALA A 1 85 ? 7.656 1.598 1.147 1.00 91.06 85 ALA A N 1
ATOM 622 C CA . ALA A 1 85 ? 6.927 0.558 1.889 1.00 91.06 85 ALA A CA 1
ATOM 623 C C . ALA A 1 85 ? 6.620 0.917 3.361 1.00 91.06 85 ALA A C 1
ATOM 625 O O . ALA A 1 85 ? 5.468 0.739 3.771 1.00 91.06 85 ALA A O 1
ATOM 626 N N . PRO A 1 86 ? 7.561 1.482 4.152 1.00 92.56 86 PRO A N 1
ATOM 627 C CA . PRO A 1 86 ? 7.274 1.872 5.534 1.00 92.56 86 PRO A CA 1
ATOM 628 C C . PRO A 1 86 ? 6.210 2.973 5.635 1.00 92.56 86 PRO A C 1
ATOM 630 O O . PRO A 1 86 ? 5.364 2.943 6.525 1.00 92.5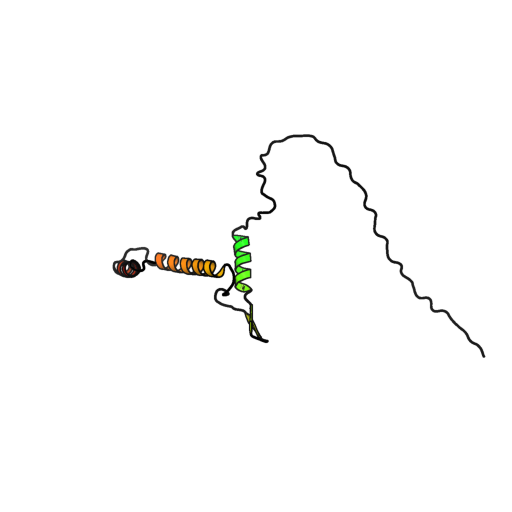6 86 PRO A O 1
ATOM 633 N N . PHE A 1 87 ? 6.213 3.930 4.704 1.00 92.25 87 PHE A N 1
ATOM 634 C CA . PHE A 1 87 ? 5.227 5.011 4.676 1.00 92.25 87 PHE A CA 1
ATOM 635 C C . PHE A 1 87 ? 3.834 4.490 4.337 1.00 92.25 87 PHE A C 1
ATOM 637 O O . PHE A 1 87 ? 2.860 4.883 4.977 1.00 92.25 87 PHE A O 1
ATOM 644 N N . ILE A 1 88 ? 3.742 3.568 3.377 1.00 92.19 88 ILE A N 1
ATOM 645 C CA . ILE A 1 88 ? 2.472 2.946 2.992 1.00 92.19 88 ILE A CA 1
ATOM 646 C C . ILE A 1 88 ? 1.903 2.136 4.161 1.00 92.19 88 ILE A C 1
ATOM 648 O O . ILE A 1 88 ? 0.709 2.220 4.444 1.00 92.19 88 ILE A O 1
ATOM 652 N N . ALA A 1 89 ? 2.756 1.397 4.875 1.00 93.19 89 ALA A N 1
ATOM 653 C CA . ALA A 1 89 ? 2.348 0.637 6.051 1.00 93.19 89 ALA A CA 1
ATOM 654 C C . ALA A 1 89 ? 1.819 1.558 7.158 1.00 93.19 89 ALA A C 1
ATOM 656 O O . ALA A 1 89 ? 0.748 1.305 7.704 1.00 93.19 89 ALA A O 1
ATOM 657 N N . ASN A 1 90 ? 2.518 2.661 7.435 1.00 94.25 90 ASN A N 1
ATOM 658 C CA . ASN A 1 90 ? 2.079 3.642 8.426 1.00 94.25 90 ASN A CA 1
ATOM 659 C C . ASN A 1 90 ? 0.754 4.306 8.032 1.00 94.25 90 ASN A C 1
ATOM 661 O O . ASN A 1 90 ? -0.118 4.453 8.882 1.00 94.25 90 ASN A O 1
ATOM 665 N N . LEU A 1 91 ? 0.572 4.668 6.757 1.00 92.38 91 LEU A N 1
ATOM 666 C CA . LEU A 1 91 ? -0.686 5.236 6.263 1.00 92.38 91 LEU A CA 1
ATOM 667 C C . LEU A 1 91 ? -1.845 4.245 6.414 1.00 92.38 91 LEU A C 1
ATOM 669 O O . LEU A 1 91 ? -2.927 4.613 6.876 1.00 92.38 91 LEU A O 1
ATOM 673 N N . TYR A 1 92 ? -1.607 2.981 6.059 1.00 92.56 92 TYR A N 1
ATOM 674 C CA . TYR A 1 92 ? -2.579 1.913 6.239 1.00 92.56 92 TYR A CA 1
ATOM 675 C C . TYR A 1 92 ? -2.949 1.772 7.719 1.00 92.56 92 TYR A C 1
ATOM 677 O O . TYR A 1 92 ? -4.121 1.921 8.054 1.00 92.56 92 TYR A O 1
ATOM 685 N N . LEU A 1 93 ? -1.978 1.587 8.617 1.00 94.38 93 LEU A N 1
ATOM 686 C CA . LEU A 1 93 ? -2.225 1.451 10.059 1.00 94.38 93 LEU A CA 1
ATOM 687 C C . LEU A 1 93 ? -2.958 2.662 10.643 1.00 94.38 93 LEU A C 1
ATOM 689 O O . LEU A 1 93 ? -3.976 2.480 11.307 1.00 94.38 93 LEU A O 1
ATOM 693 N N . ALA A 1 94 ? -2.523 3.879 10.313 1.00 94.75 94 ALA A N 1
ATOM 694 C CA . ALA A 1 94 ? -3.169 5.108 10.765 1.00 94.75 94 ALA A CA 1
ATOM 695 C C . ALA A 1 94 ? -4.646 5.172 10.341 1.00 94.75 94 ALA A C 1
ATOM 697 O O . ALA A 1 94 ? -5.493 5.604 11.120 1.00 94.75 94 ALA A O 1
ATOM 698 N N . SER A 1 95 ? -4.988 4.693 9.138 1.00 94.00 95 SER A N 1
ATOM 699 C CA . SER A 1 95 ? -6.387 4.633 8.695 1.00 94.00 95 SER A CA 1
ATOM 700 C C . SER A 1 95 ? -7.235 3.671 9.540 1.00 94.00 95 SER A C 1
ATOM 702 O O . SER A 1 95 ? -8.392 3.972 9.841 1.00 94.00 95 SER A O 1
ATOM 704 N N . PHE A 1 96 ? -6.669 2.538 9.973 1.00 92.62 96 PHE A N 1
ATOM 705 C CA . PHE A 1 96 ? -7.355 1.587 10.852 1.00 92.62 96 PHE A CA 1
ATOM 706 C C . PHE A 1 96 ? -7.469 2.114 12.277 1.00 92.62 96 PHE A C 1
ATOM 708 O O . PHE A 1 96 ? -8.544 2.020 12.863 1.00 92.62 96 PHE A O 1
ATOM 715 N N . GLU A 1 97 ? -6.401 2.700 12.814 1.00 91.00 97 GLU A N 1
ATOM 716 C CA . GLU A 1 97 ? -6.401 3.336 14.133 1.00 91.00 97 GLU A CA 1
ATOM 717 C C . GLU A 1 97 ? -7.436 4.457 14.200 1.00 91.00 97 GLU A C 1
ATOM 719 O O . GLU A 1 97 ? -8.237 4.512 15.131 1.00 91.00 97 GLU A O 1
ATOM 724 N N . PHE A 1 98 ? -7.490 5.305 13.173 1.00 90.31 98 PHE A N 1
ATOM 725 C CA . PHE A 1 98 ? -8.477 6.372 13.085 1.00 90.31 98 PHE A CA 1
ATOM 726 C C . PHE A 1 98 ? -9.907 5.823 13.072 1.00 90.31 98 PHE A C 1
ATOM 728 O O . PHE A 1 98 ? -10.740 6.252 13.870 1.00 90.31 98 PHE A O 1
ATOM 735 N N . ARG A 1 99 ? -10.190 4.822 12.229 1.00 90.31 99 ARG A N 1
ATOM 736 C CA . ARG A 1 99 ? -11.515 4.178 12.178 1.00 90.31 99 ARG A CA 1
ATOM 737 C C . ARG A 1 99 ? -11.877 3.494 13.493 1.00 90.31 99 ARG A C 1
ATOM 739 O O . ARG A 1 99 ? -13.031 3.555 13.905 1.00 90.31 99 ARG A O 1
ATOM 746 N N . PHE A 1 100 ? -10.909 2.865 14.153 1.00 87.06 100 PHE A N 1
ATOM 747 C CA . PHE A 1 100 ? -11.097 2.268 15.470 1.00 87.06 100 PHE A CA 1
ATOM 748 C C . PHE A 1 100 ? -11.464 3.335 16.506 1.00 87.06 100 PHE A C 1
ATOM 750 O O . PHE A 1 100 ? -12.433 3.166 17.239 1.00 87.06 100 PHE A O 1
ATOM 757 N N . LEU A 1 101 ? -10.762 4.469 16.532 1.00 83.81 101 LEU A N 1
ATOM 758 C CA . LEU A 1 101 ? -11.069 5.571 17.448 1.00 83.81 101 LEU A CA 1
ATOM 759 C C . LEU A 1 101 ? -12.447 6.192 17.176 1.00 83.81 101 LEU A C 1
ATOM 761 O O . LEU A 1 101 ? -13.166 6.510 18.121 1.00 83.81 101 LEU A O 1
ATOM 765 N N . GLN A 1 102 ? -12.860 6.301 15.910 1.00 85.75 102 GLN A N 1
ATOM 766 C CA . GLN A 1 102 ? -14.199 6.782 15.545 1.00 85.75 102 GLN A CA 1
ATOM 767 C C . GLN A 1 102 ? -15.337 5.891 16.066 1.00 85.75 102 GLN A C 1
ATOM 769 O O . GLN A 1 102 ? -16.443 6.387 16.263 1.00 85.75 102 GLN A O 1
ATOM 774 N N . GLN A 1 103 ? -15.090 4.598 16.306 1.00 82.56 103 GLN A N 1
ATOM 775 C CA . GLN A 1 103 ? -16.087 3.679 16.874 1.00 82.56 103 GLN A CA 1
ATOM 776 C C . GLN A 1 103 ? -16.327 3.905 18.375 1.00 82.56 103 GLN A C 1
ATOM 778 O O . GLN A 1 103 ? -17.348 3.460 18.896 1.00 82.56 103 GLN A O 1
ATOM 783 N N . TYR A 1 104 ? -15.438 4.631 19.061 1.00 72.25 104 TYR A N 1
ATOM 784 C CA . TYR A 1 104 ? -15.568 4.987 20.477 1.00 72.25 104 TYR A CA 1
ATOM 785 C C . TYR A 1 104 ? -15.630 6.515 20.660 1.00 72.25 104 TYR A C 1
ATOM 787 O O . TYR A 1 104 ? -14.777 7.089 21.342 1.00 72.25 104 TYR A O 1
ATOM 795 N N . PRO A 1 105 ? -16.635 7.202 20.077 1.00 64.00 105 PRO A N 1
ATOM 796 C CA . PRO A 1 105 ? -16.738 8.664 20.126 1.00 64.00 105 PRO A CA 1
ATOM 797 C C . PRO A 1 105 ? -17.017 9.176 21.545 1.00 64.00 105 PRO A C 1
ATOM 799 O O . PRO A 1 105 ? -16.750 10.332 21.868 1.00 64.00 105 PRO A O 1
ATOM 802 N N . SER A 1 106 ? -17.544 8.305 22.405 1.00 60.03 106 SER A N 1
ATOM 803 C CA . SER A 1 106 ? -17.837 8.579 23.799 1.00 60.03 106 SER A CA 1
ATOM 804 C C . SER A 1 106 ? -16.873 7.816 24.691 1.00 60.03 106 SER A C 1
ATOM 806 O O . SER A 1 106 ? -16.785 6.590 24.656 1.00 60.03 106 SER A O 1
ATOM 808 N N . THR A 1 107 ? -16.205 8.578 25.539 1.00 61.66 107 THR A N 1
ATOM 809 C CA . THR A 1 107 ? -15.436 8.207 26.723 1.00 61.66 107 THR A CA 1
ATOM 810 C C . THR A 1 107 ? -16.264 7.360 27.710 1.00 61.66 107 THR A C 1
ATOM 812 O O . THR A 1 107 ? -16.536 7.762 28.836 1.00 61.66 107 THR A O 1
ATOM 815 N N . THR A 1 108 ? -16.716 6.176 27.307 1.00 67.81 108 THR A N 1
ATOM 816 C CA . THR A 1 108 ? -17.328 5.193 28.202 1.00 67.81 108 THR A CA 1
ATOM 817 C C . THR A 1 108 ? -16.228 4.644 29.107 1.00 67.81 108 THR A C 1
ATOM 819 O O . THR A 1 108 ? -15.091 4.476 28.664 1.00 67.81 108 THR A O 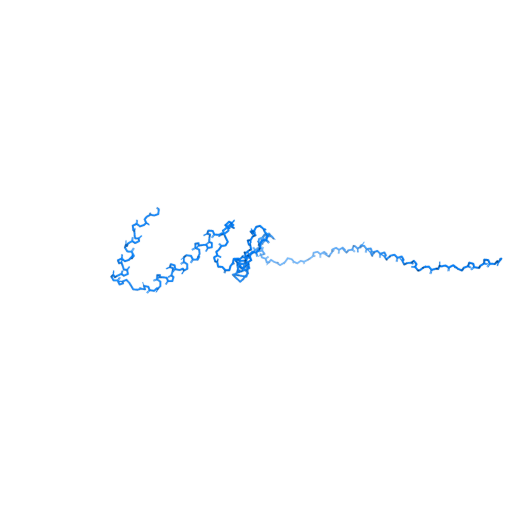1
ATOM 822 N N . ALA A 1 109 ? -16.532 4.336 30.369 1.00 67.25 109 ALA A N 1
ATOM 823 C CA . ALA A 1 109 ? -15.534 3.863 31.337 1.00 67.25 109 ALA A CA 1
ATOM 824 C C . ALA A 1 109 ? -14.694 2.671 30.817 1.00 67.25 109 ALA A C 1
ATOM 826 O O . ALA A 1 109 ? -13.485 2.619 31.039 1.00 67.25 109 ALA A O 1
ATOM 827 N N . ALA A 1 110 ? -15.302 1.764 30.041 1.00 70.75 110 ALA A N 1
ATOM 828 C CA . ALA A 1 110 ? -14.614 0.643 29.393 1.00 70.75 110 ALA A CA 1
ATOM 829 C C . ALA A 1 110 ? -13.651 1.077 28.263 1.00 70.75 110 ALA A C 1
ATOM 831 O O . ALA A 1 110 ? -12.528 0.571 28.164 1.00 70.75 110 ALA A O 1
ATOM 832 N N . ALA A 1 111 ? -14.048 2.056 27.443 1.00 67.94 111 ALA A N 1
ATOM 833 C CA . ALA A 1 111 ? -13.193 2.639 26.409 1.00 67.94 111 ALA A CA 1
ATOM 834 C C . ALA A 1 111 ? -12.027 3.422 27.040 1.00 67.94 111 ALA A C 1
ATOM 836 O O . ALA A 1 111 ? -10.881 3.271 26.617 1.00 67.94 111 ALA A O 1
ATOM 837 N N . GLN A 1 112 ? -12.275 4.163 28.129 1.00 69.69 112 GLN A N 1
ATOM 838 C CA . GLN A 1 112 ? -11.218 4.806 28.916 1.00 69.69 112 GLN A CA 1
ATOM 839 C C . GLN A 1 112 ? -10.235 3.801 29.517 1.00 69.69 112 GLN A C 1
ATOM 841 O O . GLN A 1 112 ? -9.036 4.072 29.515 1.00 69.69 112 GLN A O 1
ATOM 846 N N . ALA A 1 113 ? -10.703 2.664 30.036 1.00 72.31 113 ALA A N 1
ATOM 847 C CA . ALA A 1 113 ? -9.828 1.629 30.585 1.00 72.31 113 ALA A CA 1
ATOM 848 C C . ALA A 1 113 ? -8.901 1.045 29.505 1.00 72.31 113 ALA A C 1
ATOM 850 O O . ALA A 1 113 ? -7.700 0.887 29.731 1.00 72.31 113 ALA A O 1
ATOM 851 N N . THR A 1 1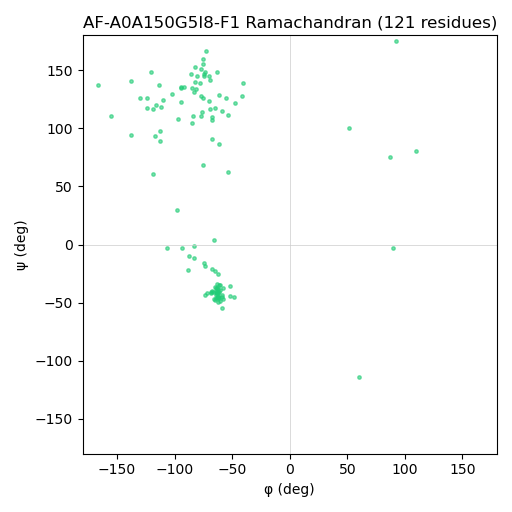14 ? -9.439 0.819 28.305 1.00 74.19 114 THR A N 1
ATOM 852 C CA . THR A 1 114 ? -8.668 0.358 27.143 1.00 74.19 114 THR A CA 1
ATOM 853 C C . THR A 1 114 ? -7.647 1.411 26.701 1.00 74.19 114 T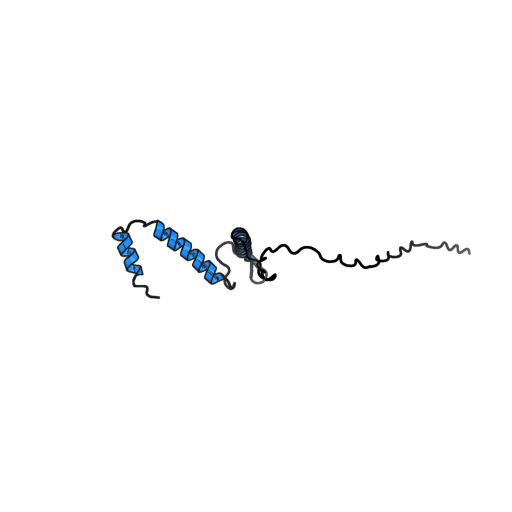HR A C 1
ATOM 855 O O . THR A 1 114 ? -6.465 1.099 26.589 1.00 74.19 114 THR A O 1
ATOM 858 N N . LEU A 1 115 ? -8.047 2.682 26.570 1.00 71.31 115 LEU A N 1
ATOM 859 C CA . LEU A 1 115 ? -7.135 3.793 26.257 1.00 71.31 115 LEU A CA 1
ATOM 860 C C . LEU A 1 115 ? -6.046 3.977 27.326 1.00 71.31 115 LEU A C 1
ATOM 862 O O . LEU A 1 115 ? -4.888 4.224 26.993 1.00 71.31 115 LEU A O 1
ATOM 866 N N . ARG A 1 116 ? -6.379 3.814 28.615 1.00 71.75 116 ARG A N 1
ATOM 867 C CA . ARG A 1 116 ? -5.408 3.869 29.722 1.00 71.75 116 ARG A CA 1
ATOM 868 C C . ARG A 1 116 ? -4.340 2.788 29.607 1.00 71.75 116 ARG A C 1
ATOM 870 O O . ARG A 1 116 ? -3.187 3.069 29.918 1.00 71.75 116 ARG A O 1
ATOM 877 N N . ARG A 1 117 ? -4.683 1.599 29.106 1.00 70.69 117 ARG A N 1
ATOM 878 C CA . ARG A 1 117 ? -3.711 0.520 28.876 1.00 70.69 117 ARG A CA 1
ATOM 879 C C . ARG A 1 117 ? -2.650 0.907 27.843 1.00 70.69 117 ARG A C 1
ATOM 881 O O . ARG A 1 117 ? -1.490 0.548 28.007 1.00 70.69 117 ARG A O 1
ATOM 888 N N . PHE A 1 118 ? -3.021 1.706 26.844 1.00 70.50 118 PHE A N 1
ATOM 889 C CA . PHE A 1 118 ? -2.093 2.212 25.829 1.00 70.50 118 PHE A CA 1
ATOM 890 C C . PHE A 1 118 ? -1.315 3.469 26.264 1.00 70.50 118 PHE A C 1
ATOM 892 O O . PHE A 1 118 ? -0.308 3.794 25.642 1.00 70.50 118 PHE A O 1
ATOM 899 N N . ARG A 1 119 ? -1.683 4.141 27.371 1.00 70.38 119 ARG A N 1
ATOM 900 C CA . ARG A 1 119 ? -0.953 5.328 27.887 1.00 70.38 119 ARG A CA 1
ATOM 901 C C . ARG A 1 119 ? 0.468 5.024 28.366 1.00 70.38 119 ARG A C 1
ATOM 903 O O . ARG A 1 119 ? 1.287 5.937 28.430 1.00 70.38 119 ARG A O 1
ATOM 910 N N . HIS A 1 120 ? 0.754 3.773 28.726 1.00 65.00 120 HIS A N 1
ATOM 911 C CA . HIS A 1 120 ? 2.072 3.351 29.209 1.00 65.00 120 HIS A CA 1
ATOM 912 C C . HIS A 1 120 ? 2.984 2.810 28.109 1.00 65.00 120 HIS A C 1
ATOM 914 O O . HIS A 1 120 ? 4.153 2.542 28.377 1.00 65.00 120 HIS A O 1
ATOM 920 N N . SER A 1 121 ? 2.491 2.711 26.872 1.00 63.88 121 SER A N 1
ATOM 921 C CA . SER A 1 121 ? 3.329 2.452 25.706 1.00 63.88 121 SER A CA 1
ATOM 922 C C . SER A 1 121 ? 4.091 3.730 25.345 1.00 63.88 121 SER A C 1
ATOM 924 O O . SER A 1 121 ? 3.798 4.386 24.347 1.00 63.88 121 SER A O 1
ATOM 926 N N . LYS A 1 122 ? 5.037 4.139 26.198 1.00 55.62 122 LYS A N 1
ATOM 927 C CA . LYS A 1 122 ? 6.039 5.130 25.807 1.00 55.62 122 LYS A CA 1
ATOM 928 C C . LYS A 1 122 ? 6.969 4.464 24.794 1.00 55.62 122 LYS A C 1
ATOM 930 O O . LYS A 1 122 ? 7.486 3.382 25.054 1.00 55.62 122 LYS A O 1
ATOM 935 N N . ARG A 1 123 ? 7.061 5.104 23.634 1.00 50.62 123 ARG A N 1
ATOM 936 C CA . ARG A 1 123 ? 7.891 4.734 22.492 1.00 50.62 123 ARG A CA 1
ATOM 937 C C . ARG A 1 123 ? 9.369 4.954 22.792 1.00 50.62 123 ARG A C 1
ATOM 939 O O . ARG A 1 123 ? 9.655 5.908 23.552 1.00 50.62 123 ARG A O 1
#

Secondary structure (DSSP, 8-state):
-------------PPPPPPPP---PPPP-------------TT-PPPPHHHHHHHHHHHHHT-EEEETTEEEE--SSPPTTSTTHHHHHHHHHHHHHHHHHHT--S--HHHHHHHHHHTT---

Solvent-accessible surface area (backbone atoms only — not comparable to full-atom values): 8614 Å² total; per-residue (Å²): 138,80,88,82,88,78,86,88,80,78,88,83,81,80,83,86,81,83,83,84,88,78,88,84,82,84,86,80,89,84,82,94,73,94,67,89,70,78,81,68,62,95,84,68,85,81,76,51,74,66,55,47,51,53,52,50,52,50,57,58,67,65,37,69,49,75,58,90,93,46,79,45,71,55,88,72,80,77,63,81,88,49,90,61,37,69,59,53,50,50,53,52,50,50,54,51,53,50,54,55,51,64,75,54,80,60,85,40,74,69,55,45,55,56,54,54,64,56,69,73,67,73,128

Organism: Gonium pectorale (NCBI:txid33097)

Mean predicted aligned error: 18.64 Å

Sequence (123 aa):
MDEHEAPMKGPTKSPPTPPPLSSAAPPSSTGSTRSGAQQTDPLRSYFTADDFTTLFSSLVNSTFIQFGSALVRQLKGIPMGISPAPFIANLYLASFEFRFLQQYPSTTAAAQATLRRFRHSKR

Radius of gyration: 34.93 Å; Cα contacts (8 Å, |Δi|>4): 30; chains: 1; bounding box: 42×71×113 Å